Protein AF-A0AAD4NUG2-F1 (afdb_monomer)

Sequence (142 aa):
MATISGDGDPTAPVPPVVNDPNSMPATKEEKPLPKLSASEFRQYNRMAEHMNYFHDNFRATWKVLYGACEAQKRPKDMSIRQFISMGQQFCHHLTVHHTIEEQHIFPVLAKKMPAFKKELELLTQHKQIHKGLDKLEKYLED

pLDDT: mean 83.34, std 21.59, range [33.88, 98.69]

Secondary structure (DSSP, 8-state):
----------PPPPPP----TT--------PPPPPPPHHHHHHHHHHHHHHHHHHHHHHHHHHHHHHHHHTT-PPTT--HHHHHHHHHHHHHHHHHHHHHIIIIIHHHHHTT-GGGTSTHHHHHHHHHHHHHHHHHHHHHH-

Foldseek 3Di:
DDDDDDDDDDDDDDDDDPDPPPDDDDDDPDDDDDDDDPVRCCVVCVVVVVVCVLVVVLVVLVCQLVVCVVVVHHPPPDDPVNSLVSLLVSLVSLVVVVVCCVPPVLVVCVVPPVVSVPVVPVVVVSVVVNVVSVVSNVVSVD

Mean predicted aligned error: 11.72 Å

Solvent-accessible surface area (backbone atoms only — not comparable to full-atom values): 8888 Å² total; per-residue (Å²): 143,84,89,82,87,81,91,79,81,87,77,78,86,79,80,85,80,83,81,71,93,84,77,75,80,82,78,73,82,76,75,81,77,80,82,71,51,77,67,54,43,53,64,70,43,49,61,58,56,55,50,46,54,54,53,52,50,52,54,53,54,49,52,53,56,52,50,21,60,76,65,75,43,68,62,86,99,53,52,72,66,59,52,44,50,51,51,46,50,50,42,53,51,52,50,54,50,52,51,46,38,65,74,57,45,39,67,58,46,26,77,81,36,66,74,45,61,58,42,63,61,65,53,50,50,50,56,54,50,49,61,50,35,58,54,52,46,53,64,66,74,109

Nearest PDB structures (foldseek):
  8xr6-assembly1_q  TM=1.962E-01  e=4.803E+00  Chroomonas placoidea

Organism: NCBI:txid48097

Structure (mmCIF, N/CA/C/O backbone):
data_AF-A0AAD4NUG2-F1
#
_entry.id   AF-A0AAD4NUG2-F1
#
loop_
_atom_site.group_PDB
_atom_site.id
_atom_site.type_symbol
_atom_site.label_atom_id
_atom_site.label_alt_id
_atom_site.label_comp_id
_atom_site.label_asym_id
_atom_site.label_entity_id
_atom_site.label_seq_id
_atom_site.pdbx_PDB_ins_code
_atom_site.Cartn_x
_atom_site.Cartn_y
_atom_site.Cartn_z
_atom_site.occupancy
_atom_site.B_iso_or_equiv
_atom_site.auth_seq_id
_atom_site.auth_comp_id
_atom_site.auth_asym_id
_atom_site.auth_atom_id
_atom_site.pdbx_PDB_model_num
ATOM 1 N N . MET A 1 1 ? 27.093 -2.649 46.048 1.00 43.88 1 MET A N 1
ATOM 2 C CA . MET A 1 1 ? 28.425 -2.656 45.413 1.00 43.88 1 MET A CA 1
ATOM 3 C C . MET A 1 1 ? 28.497 -3.879 44.512 1.00 43.88 1 MET A C 1
ATOM 5 O O . MET A 1 1 ? 28.670 -4.970 45.027 1.00 43.88 1 MET A O 1
ATOM 9 N N . ALA A 1 2 ? 28.223 -3.692 43.220 1.00 37.41 2 ALA A N 1
ATOM 10 C CA . ALA A 1 2 ? 28.589 -4.559 42.093 1.00 37.41 2 ALA A CA 1
ATOM 11 C C . ALA A 1 2 ? 28.021 -3.898 40.825 1.00 37.41 2 ALA A C 1
ATOM 13 O O . ALA A 1 2 ? 26.812 -3.870 40.616 1.00 37.41 2 ALA A O 1
ATOM 14 N N . THR A 1 3 ? 28.898 -3.276 40.046 1.00 35.75 3 THR A N 1
ATOM 15 C CA . THR A 1 3 ? 28.643 -2.733 38.708 1.00 35.75 3 THR A CA 1
ATOM 16 C C . THR A 1 3 ? 28.886 -3.827 37.676 1.00 35.75 3 THR A C 1
ATOM 18 O O . THR A 1 3 ? 29.975 -4.398 37.691 1.00 35.75 3 THR A O 1
ATOM 21 N N . ILE A 1 4 ? 27.951 -4.063 36.753 1.00 37.62 4 ILE A N 1
ATOM 22 C CA . ILE A 1 4 ? 28.230 -4.709 35.461 1.00 37.62 4 ILE A CA 1
ATOM 23 C C . ILE A 1 4 ? 27.419 -3.983 34.381 1.00 37.62 4 ILE A C 1
ATOM 25 O O . ILE A 1 4 ? 26.192 -3.948 34.423 1.00 37.62 4 ILE A O 1
ATOM 29 N N . SER A 1 5 ? 28.159 -3.370 33.461 1.00 35.66 5 SER A N 1
ATOM 30 C CA . SER A 1 5 ? 27.721 -2.798 32.188 1.00 35.66 5 SER A CA 1
ATOM 31 C C . SER A 1 5 ? 27.439 -3.890 31.152 1.00 35.66 5 SER A C 1
ATOM 33 O O . SER A 1 5 ? 28.036 -4.963 31.229 1.00 35.66 5 SER A O 1
ATOM 35 N N . GLY A 1 6 ? 26.660 -3.567 30.115 1.00 33.88 6 GLY A N 1
ATOM 36 C CA . GLY A 1 6 ? 26.756 -4.250 28.821 1.00 33.88 6 GLY A CA 1
ATOM 37 C C . GLY A 1 6 ? 25.442 -4.344 28.054 1.00 33.88 6 GLY A C 1
ATOM 38 O O . GLY A 1 6 ? 24.654 -5.249 28.305 1.00 33.88 6 GLY A O 1
ATOM 39 N N . ASP A 1 7 ? 25.254 -3.427 27.105 1.00 41.25 7 ASP A N 1
ATOM 40 C CA . ASP A 1 7 ? 24.241 -3.476 26.050 1.00 41.25 7 ASP A CA 1
ATOM 41 C C . ASP A 1 7 ? 24.343 -4.769 25.222 1.00 41.25 7 ASP A C 1
ATOM 43 O O . ASP A 1 7 ? 25.435 -5.190 24.834 1.00 41.25 7 ASP A O 1
ATOM 47 N N . GLY A 1 8 ? 23.196 -5.379 24.917 1.00 35.19 8 GLY A N 1
ATOM 48 C CA . GLY A 1 8 ? 23.094 -6.586 24.099 1.00 35.19 8 GLY A CA 1
ATOM 49 C C . GLY A 1 8 ? 21.794 -6.600 23.301 1.00 35.19 8 GLY A C 1
ATOM 50 O O . GLY A 1 8 ? 20.794 -7.157 23.744 1.00 35.19 8 GLY A O 1
ATOM 51 N N . ASP A 1 9 ? 21.822 -5.958 22.136 1.00 37.97 9 ASP A N 1
ATOM 52 C CA . ASP A 1 9 ? 20.796 -6.029 21.090 1.00 37.97 9 ASP A CA 1
ATOM 53 C C . ASP A 1 9 ? 20.836 -7.430 20.427 1.00 37.97 9 ASP A C 1
ATOM 55 O O . ASP A 1 9 ? 21.935 -7.919 20.133 1.00 37.97 9 ASP A O 1
ATOM 59 N N . PRO A 1 10 ? 19.706 -8.135 20.208 1.00 39.72 10 PRO A N 1
ATOM 60 C CA . PRO A 1 10 ? 19.736 -9.494 19.683 1.00 39.72 10 PRO A CA 1
ATOM 61 C C . PRO A 1 10 ? 19.883 -9.480 18.157 1.00 39.72 10 PRO A C 1
ATOM 63 O O . PRO A 1 10 ? 18.931 -9.254 17.409 1.00 39.72 10 PRO A O 1
ATOM 66 N N . THR A 1 11 ? 21.089 -9.774 17.679 1.00 41.09 11 THR A N 1
ATOM 67 C CA . THR A 1 11 ? 21.360 -10.032 16.263 1.00 41.09 11 THR A CA 1
ATOM 68 C C . THR A 1 11 ? 20.823 -11.407 15.852 1.00 41.09 11 THR A C 1
ATOM 70 O O . THR A 1 11 ? 21.137 -12.439 16.443 1.00 41.09 11 THR A O 1
ATOM 73 N N . ALA A 1 12 ? 19.978 -11.420 14.819 1.00 40.81 12 ALA A N 1
ATOM 74 C CA . ALA A 1 12 ? 19.485 -12.633 14.170 1.00 40.81 12 ALA A CA 1
ATOM 75 C C . ALA A 1 12 ? 20.642 -13.443 13.533 1.00 40.81 12 ALA A C 1
ATOM 77 O O . ALA A 1 12 ? 21.644 -12.856 13.116 1.00 40.81 12 ALA A O 1
ATOM 78 N N . PRO A 1 13 ? 20.528 -14.782 13.423 1.00 37.31 13 PRO A N 1
ATOM 79 C CA . PRO A 1 13 ? 21.625 -15.627 12.968 1.00 37.31 13 PRO A CA 1
ATOM 80 C C . PRO A 1 13 ? 21.840 -15.495 11.456 1.00 37.31 13 PRO A C 1
ATOM 82 O O . PRO A 1 13 ? 20.908 -15.612 10.659 1.00 37.31 13 PRO A O 1
ATOM 85 N N . VAL A 1 14 ? 23.096 -15.292 11.063 1.00 42.78 14 VAL A N 1
ATOM 86 C CA . VAL A 1 14 ? 23.543 -15.324 9.665 1.00 42.78 14 VAL A CA 1
ATOM 87 C C . VAL A 1 14 ? 23.645 -16.793 9.216 1.00 42.78 14 VAL A C 1
ATOM 89 O O . VAL A 1 14 ? 24.266 -17.588 9.925 1.00 42.78 14 VAL A O 1
ATOM 92 N N . PRO A 1 15 ? 23.059 -17.199 8.073 1.00 42.88 15 PRO A N 1
ATOM 93 C CA . PRO A 1 15 ? 23.204 -18.563 7.561 1.00 42.88 15 PRO A CA 1
ATOM 94 C C . PRO A 1 15 ? 24.645 -18.838 7.083 1.00 42.88 15 PRO A C 1
ATOM 96 O O . PRO A 1 15 ? 25.335 -17.915 6.641 1.00 42.88 15 PRO A O 1
ATOM 99 N N . PRO A 1 16 ? 25.124 -20.096 7.149 1.00 41.47 16 PRO A N 1
ATOM 100 C CA . PRO A 1 16 ? 26.517 -20.421 6.880 1.00 41.47 16 PRO A CA 1
ATOM 101 C C . PRO A 1 16 ? 26.804 -20.339 5.379 1.00 41.47 16 PRO A C 1
ATOM 103 O O . PRO A 1 16 ? 26.238 -21.082 4.577 1.00 41.47 16 PRO A O 1
ATOM 106 N N . VAL A 1 17 ? 27.717 -19.448 4.998 1.00 46.44 17 VAL A N 1
ATOM 107 C CA . VAL A 1 17 ? 28.286 -19.408 3.649 1.00 46.44 17 VAL A CA 1
ATOM 108 C C . VAL A 1 17 ? 29.369 -20.482 3.570 1.00 46.44 17 VAL A C 1
ATOM 110 O O . VAL A 1 17 ? 30.457 -20.333 4.123 1.00 46.44 17 VAL A O 1
ATOM 113 N N . VAL A 1 18 ? 29.066 -21.586 2.891 1.00 42.97 18 VAL A N 1
ATOM 114 C CA . VAL A 1 18 ? 30.080 -22.530 2.409 1.00 42.97 18 VAL A CA 1
ATOM 115 C C . VAL A 1 18 ? 30.884 -21.840 1.304 1.00 42.97 18 VAL A C 1
ATOM 117 O O . VAL A 1 18 ? 30.415 -21.689 0.180 1.00 42.97 18 VAL A O 1
ATOM 120 N N . ASN A 1 19 ? 32.084 -21.371 1.650 1.00 45.28 19 ASN A N 1
ATOM 121 C CA . ASN A 1 19 ? 33.065 -20.848 0.702 1.00 45.28 19 ASN A CA 1
ATOM 122 C C . ASN A 1 19 ? 33.755 -22.019 -0.009 1.00 45.28 19 ASN A C 1
ATOM 124 O O . ASN A 1 19 ? 34.676 -22.618 0.544 1.00 45.28 19 ASN A O 1
ATOM 128 N N . ASP A 1 20 ? 33.327 -22.326 -1.232 1.00 45.16 20 ASP A N 1
ATOM 129 C CA . ASP A 1 20 ? 34.130 -23.106 -2.173 1.00 45.16 20 ASP A CA 1
ATOM 130 C C . ASP A 1 20 ? 35.067 -22.135 -2.925 1.00 45.16 20 ASP A C 1
ATOM 132 O O . ASP A 1 20 ? 34.585 -21.271 -3.666 1.00 45.16 20 ASP A O 1
ATOM 136 N N . PRO A 1 21 ? 36.396 -22.194 -2.716 1.00 44.38 21 PRO A N 1
ATOM 137 C CA . PRO A 1 21 ? 37.323 -21.173 -3.200 1.00 44.38 21 PRO A CA 1
ATOM 138 C C . PRO A 1 21 ? 37.575 -21.216 -4.716 1.00 44.38 21 PRO A C 1
ATOM 140 O O . PRO A 1 21 ? 38.346 -20.393 -5.205 1.00 44.38 21 PRO A O 1
ATOM 143 N N . ASN A 1 22 ? 36.959 -22.137 -5.472 1.00 48.34 22 ASN A N 1
ATOM 144 C CA . ASN A 1 22 ? 37.312 -22.362 -6.879 1.00 48.34 22 ASN A CA 1
ATOM 145 C C . ASN A 1 22 ? 36.170 -22.182 -7.899 1.00 48.34 22 ASN A C 1
ATOM 147 O O . ASN A 1 22 ? 36.252 -22.691 -9.014 1.00 48.34 22 ASN A O 1
ATOM 151 N N . SER A 1 23 ? 35.113 -21.439 -7.556 1.00 47.47 23 SER A N 1
ATOM 152 C CA . SER A 1 23 ? 34.040 -21.074 -8.500 1.00 47.47 23 SER A CA 1
ATOM 153 C C . SER A 1 23 ? 33.705 -19.581 -8.450 1.00 47.47 23 SER A C 1
ATOM 155 O O . SER A 1 23 ? 32.600 -19.189 -8.087 1.00 47.47 23 SER A O 1
ATOM 157 N N . MET A 1 24 ? 34.650 -18.722 -8.843 1.00 42.25 24 MET A N 1
ATOM 158 C CA . MET A 1 24 ? 34.330 -17.338 -9.209 1.00 42.25 24 MET A CA 1
ATOM 159 C C . MET A 1 24 ? 34.314 -17.212 -10.738 1.00 42.25 24 MET A C 1
ATOM 161 O O . MET A 1 24 ? 35.375 -17.306 -11.359 1.00 42.25 24 MET A O 1
ATOM 165 N N . PRO A 1 25 ? 33.156 -16.989 -11.388 1.00 50.16 25 PRO A N 1
ATOM 166 C CA . PRO A 1 25 ? 33.172 -16.479 -12.750 1.00 50.16 25 PRO A CA 1
ATOM 167 C C . PRO A 1 25 ? 33.830 -15.094 -12.720 1.00 50.16 25 PRO A C 1
ATOM 169 O O . PRO A 1 25 ? 33.488 -14.263 -11.881 1.00 50.16 25 PRO A O 1
ATOM 172 N N . ALA A 1 26 ? 34.792 -14.866 -13.615 1.00 45.41 26 ALA A N 1
ATOM 173 C CA . ALA A 1 26 ? 35.537 -13.617 -13.714 1.00 45.41 26 ALA A CA 1
ATOM 174 C C . ALA A 1 26 ? 34.592 -12.400 -13.708 1.00 45.41 26 ALA A C 1
ATOM 176 O O . ALA A 1 26 ? 33.764 -12.228 -14.609 1.00 45.41 26 ALA A O 1
ATOM 177 N N . THR A 1 27 ? 34.721 -11.557 -12.684 1.00 47.97 27 THR A N 1
ATOM 178 C CA . THR A 1 27 ? 34.051 -10.262 -12.577 1.00 47.97 27 THR A CA 1
ATOM 179 C C . THR A 1 27 ? 34.544 -9.367 -13.708 1.00 47.97 27 THR A C 1
ATOM 181 O O . THR A 1 27 ? 35.669 -8.876 -13.693 1.00 47.97 27 THR A O 1
ATOM 184 N N . LYS A 1 28 ? 33.704 -9.158 -14.726 1.00 60.06 28 LYS A N 1
ATOM 185 C CA . LYS A 1 28 ? 33.907 -8.066 -15.682 1.00 60.06 28 LYS A CA 1
ATOM 186 C C . LYS A 1 28 ? 33.844 -6.759 -14.893 1.00 60.06 28 LYS A C 1
ATOM 188 O O . LYS A 1 28 ? 32.826 -6.495 -14.263 1.00 60.06 28 LYS A O 1
ATOM 193 N N . GLU A 1 29 ? 34.909 -5.963 -14.925 1.00 58.91 29 GLU A N 1
ATOM 194 C CA . GLU A 1 29 ? 34.895 -4.597 -14.397 1.00 58.91 29 GLU A CA 1
ATOM 195 C C . GLU A 1 29 ? 33.772 -3.804 -15.088 1.00 58.91 29 GLU A C 1
ATOM 197 O O . GLU A 1 29 ? 33.841 -3.500 -16.284 1.00 58.91 29 GLU A O 1
ATOM 202 N N . GLU A 1 30 ? 32.695 -3.508 -14.356 1.00 63.47 30 GLU A N 1
ATOM 203 C CA . GLU A 1 30 ? 31.631 -2.635 -14.842 1.00 63.47 30 GLU A CA 1
ATOM 204 C C . GLU A 1 30 ? 32.169 -1.204 -14.908 1.00 63.47 30 GLU A C 1
ATOM 206 O O . GLU A 1 30 ? 32.456 -0.572 -13.892 1.00 63.47 30 GLU A O 1
ATOM 211 N N . LYS A 1 31 ? 32.325 -0.683 -16.131 1.00 74.62 31 LYS A N 1
ATOM 212 C CA . LYS A 1 31 ? 32.656 0.729 -16.346 1.00 74.62 31 LYS A CA 1
ATOM 213 C C . LYS A 1 31 ? 31.603 1.600 -15.646 1.00 74.62 31 LYS A C 1
ATOM 215 O O . LYS A 1 31 ? 30.412 1.320 -15.798 1.00 74.62 31 LYS A O 1
ATOM 220 N N . PRO A 1 32 ? 32.007 2.665 -14.930 1.00 78.06 32 PRO A N 1
ATOM 221 C CA . PRO A 1 32 ? 31.067 3.510 -14.208 1.00 78.06 32 PRO A CA 1
ATOM 222 C C . PRO A 1 32 ? 30.053 4.113 -15.182 1.00 78.06 32 PRO A C 1
ATOM 224 O O . PRO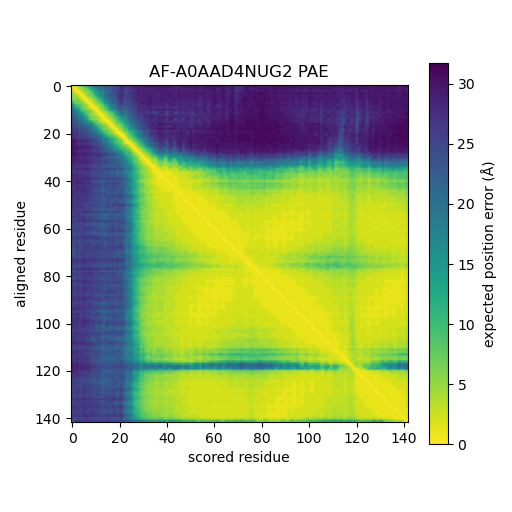 A 1 32 ? 30.422 4.688 -16.209 1.00 78.06 32 PRO A O 1
ATOM 227 N N . LEU A 1 33 ? 28.767 3.959 -14.859 1.00 78.56 33 LEU A N 1
ATOM 228 C CA . LEU A 1 33 ? 27.686 4.534 -15.650 1.00 78.56 33 LEU A CA 1
ATOM 229 C C . LEU A 1 33 ? 27.811 6.069 -15.661 1.00 78.56 33 LEU A C 1
ATOM 231 O O . LEU A 1 33 ? 28.138 6.667 -14.629 1.00 78.56 33 LEU A O 1
ATOM 235 N N . PRO A 1 34 ? 27.553 6.730 -16.804 1.00 85.19 34 PRO A N 1
ATOM 236 C CA . PRO A 1 34 ? 27.547 8.184 -16.867 1.00 85.19 34 PRO A CA 1
ATOM 237 C C . PRO A 1 34 ? 26.504 8.754 -15.897 1.00 85.19 34 PRO A C 1
ATOM 239 O O . PRO A 1 34 ? 25.406 8.217 -15.748 1.00 85.19 34 PRO A O 1
ATOM 242 N N . LYS A 1 35 ? 26.857 9.854 -15.222 1.00 87.62 35 LYS A N 1
ATOM 243 C CA . LYS A 1 35 ? 25.939 10.538 -14.305 1.00 87.62 35 LYS A CA 1
ATOM 244 C C . LYS A 1 35 ? 24.772 11.127 -15.095 1.00 87.62 35 LYS A C 1
ATOM 246 O O . LYS A 1 35 ? 24.990 11.809 -16.092 1.00 87.62 35 LYS A O 1
ATOM 251 N N . LEU A 1 36 ? 23.555 10.899 -14.610 1.00 91.19 36 LEU A N 1
ATOM 252 C CA . LEU A 1 36 ? 22.354 11.518 -15.162 1.00 91.19 36 LEU A CA 1
ATOM 253 C C . LEU A 1 36 ? 22.390 13.032 -14.934 1.00 91.19 36 LEU A C 1
ATOM 255 O O . LEU A 1 36 ? 22.747 13.496 -13.846 1.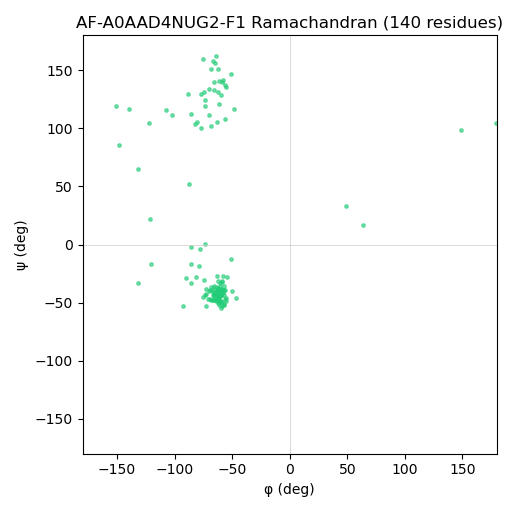00 91.19 36 LEU A O 1
ATOM 259 N N . SER A 1 37 ? 21.966 13.805 -15.931 1.00 94.38 37 SER A N 1
ATOM 260 C CA . SER A 1 37 ? 21.620 15.209 -15.720 1.00 94.38 37 SER A CA 1
ATOM 261 C C . SER A 1 37 ? 20.418 15.330 -14.775 1.00 94.38 37 SER A C 1
ATOM 263 O O . SER A 1 37 ? 19.634 14.396 -14.598 1.00 94.38 37 SER A O 1
ATOM 265 N N . ALA A 1 38 ? 20.206 16.517 -14.202 1.00 92.62 38 ALA A N 1
ATOM 266 C CA . ALA A 1 38 ? 19.048 16.760 -13.341 1.00 92.62 38 ALA A CA 1
ATOM 267 C C . ALA A 1 38 ? 17.704 16.525 -14.064 1.00 92.62 38 ALA A C 1
ATOM 269 O O . ALA A 1 38 ? 16.729 16.118 -13.436 1.00 92.62 38 ALA A O 1
ATOM 270 N N . SER A 1 39 ? 17.640 16.773 -15.378 1.00 93.56 39 SER A N 1
ATOM 271 C CA . SER A 1 39 ? 16.429 16.530 -16.171 1.00 93.56 39 SER A CA 1
ATOM 272 C C . SER A 1 39 ? 16.164 15.039 -16.358 1.00 93.56 39 SER A C 1
ATOM 274 O O . SER A 1 39 ? 15.044 14.583 -16.131 1.00 93.56 39 SER A O 1
ATOM 276 N N . GLU A 1 40 ? 17.196 14.275 -16.720 1.00 92.94 40 GLU A N 1
ATOM 277 C CA . GLU A 1 40 ? 17.086 12.824 -16.894 1.00 92.94 40 GLU A CA 1
ATOM 278 C C . GLU A 1 40 ? 16.765 12.133 -15.573 1.00 92.94 40 GLU A C 1
ATOM 280 O O . GLU A 1 40 ? 15.905 11.256 -15.537 1.00 92.94 40 GLU A O 1
ATOM 285 N N . PHE A 1 41 ? 17.392 12.566 -14.475 1.00 92.75 41 PHE A N 1
ATOM 286 C CA . PHE A 1 41 ? 17.087 12.040 -13.150 1.00 92.75 41 PHE A CA 1
ATOM 287 C C . PHE A 1 41 ? 15.604 12.210 -12.819 1.00 92.75 41 PHE A C 1
ATOM 289 O O . PHE A 1 41 ? 14.947 11.226 -12.503 1.00 92.75 41 PHE A O 1
ATOM 296 N N . ARG A 1 42 ? 15.042 13.419 -12.966 1.00 91.81 42 ARG A N 1
ATOM 297 C CA . ARG A 1 42 ? 13.604 13.646 -12.724 1.00 91.81 42 ARG A CA 1
ATOM 298 C C . ARG A 1 42 ? 12.724 12.763 -13.604 1.00 91.81 42 ARG A C 1
ATOM 300 O O . ARG A 1 42 ? 11.739 12.206 -13.130 1.00 91.81 42 ARG A O 1
ATOM 307 N N . GLN A 1 43 ? 13.080 12.617 -14.878 1.00 92.12 43 GLN A N 1
ATOM 308 C CA . GLN A 1 43 ? 12.309 11.798 -15.807 1.00 92.12 43 GLN A CA 1
ATOM 309 C C . GLN A 1 43 ? 12.302 10.321 -15.399 1.00 92.12 43 GLN A C 1
ATOM 311 O O . GLN A 1 43 ? 11.236 9.706 -15.365 1.00 92.12 43 GLN A O 1
ATOM 316 N N . TYR A 1 44 ? 13.466 9.759 -15.070 1.00 89.25 44 TYR A N 1
ATOM 317 C CA . TYR A 1 44 ? 13.579 8.358 -14.669 1.00 89.25 44 TYR A CA 1
ATOM 318 C C . TYR A 1 44 ? 13.049 8.104 -13.250 1.00 89.25 44 TYR A C 1
ATOM 320 O O . TYR A 1 44 ? 12.497 7.035 -12.994 1.00 89.25 44 TYR A O 1
ATOM 328 N N . ASN A 1 45 ? 13.142 9.087 -12.349 1.00 93.31 45 ASN A N 1
ATOM 329 C CA . ASN A 1 45 ? 12.695 8.965 -10.960 1.00 93.31 45 ASN A CA 1
ATOM 330 C C . A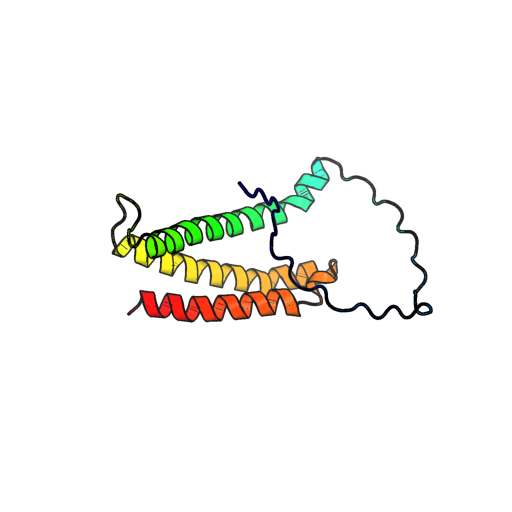SN A 1 45 ? 11.176 9.118 -10.785 1.00 93.31 45 ASN A C 1
ATOM 332 O O . ASN A 1 45 ? 10.629 8.671 -9.780 1.00 93.31 45 ASN A O 1
ATOM 336 N N . ARG A 1 46 ? 10.471 9.697 -11.767 1.00 94.06 46 ARG A N 1
ATOM 337 C CA . ARG A 1 46 ? 9.029 9.988 -11.683 1.00 94.06 46 ARG A CA 1
ATOM 338 C C . ARG A 1 46 ? 8.183 8.791 -11.237 1.00 94.06 46 ARG A C 1
ATOM 340 O O . ARG A 1 46 ? 7.231 8.963 -10.481 1.00 94.06 46 ARG A O 1
ATOM 347 N N . MET A 1 47 ? 8.495 7.582 -11.713 1.00 93.00 47 MET A N 1
ATOM 348 C CA . MET A 1 47 ? 7.730 6.395 -11.319 1.00 93.00 47 MET A CA 1
ATOM 349 C C . MET A 1 47 ? 7.973 6.023 -9.853 1.00 93.00 47 MET A C 1
ATOM 351 O O . MET A 1 47 ? 7.026 5.687 -9.149 1.00 93.00 47 MET A O 1
ATOM 355 N N . ALA A 1 48 ? 9.214 6.131 -9.380 1.00 94.00 48 ALA A N 1
ATOM 356 C CA . ALA A 1 48 ? 9.548 5.862 -7.986 1.00 94.00 48 ALA A CA 1
ATOM 357 C C . ALA A 1 48 ? 8.856 6.858 -7.041 1.00 94.00 48 ALA A C 1
ATOM 359 O O . ALA A 1 48 ? 8.274 6.450 -6.041 1.00 94.00 48 ALA A O 1
ATOM 360 N N . GLU A 1 49 ? 8.834 8.146 -7.394 1.00 96.38 49 GLU A N 1
ATOM 361 C CA . GLU A 1 49 ? 8.114 9.179 -6.630 1.00 96.38 49 GLU A CA 1
ATOM 362 C C . GLU A 1 49 ? 6.612 8.890 -6.549 1.00 96.38 49 GLU A C 1
ATOM 364 O O . GLU A 1 49 ? 6.006 8.999 -5.484 1.00 96.38 49 GLU A O 1
ATOM 369 N N . HIS A 1 50 ? 6.011 8.471 -7.662 1.00 95.94 50 HIS A N 1
ATOM 370 C CA . HIS A 1 50 ? 4.590 8.142 -7.705 1.00 95.94 50 HIS A CA 1
ATOM 371 C C . HIS A 1 50 ? 4.261 6.869 -6.905 1.00 95.94 50 HIS A C 1
ATOM 373 O O . HIS A 1 50 ? 3.257 6.842 -6.199 1.00 95.94 50 HIS A O 1
ATOM 379 N N . MET A 1 51 ? 5.107 5.834 -6.952 1.00 96.81 51 MET A N 1
ATOM 380 C CA . MET A 1 51 ? 4.936 4.652 -6.095 1.00 96.81 51 MET A CA 1
ATOM 381 C C . MET A 1 51 ? 5.064 5.013 -4.611 1.00 96.81 51 MET A C 1
ATOM 383 O O . MET A 1 51 ? 4.227 4.599 -3.809 1.00 96.81 51 MET A O 1
ATOM 387 N N . ASN A 1 52 ? 6.041 5.855 -4.254 1.00 97.69 52 ASN A N 1
ATOM 388 C CA . ASN A 1 52 ? 6.206 6.329 -2.879 1.00 97.69 52 ASN A CA 1
ATOM 389 C C . ASN A 1 52 ? 4.966 7.063 -2.367 1.00 97.69 52 ASN A C 1
ATOM 391 O O . ASN A 1 52 ? 4.570 6.827 -1.232 1.00 97.69 52 ASN A O 1
ATOM 395 N N . TYR A 1 53 ? 4.308 7.875 -3.198 1.00 97.56 53 TYR A N 1
ATOM 396 C CA . TYR A 1 53 ? 3.059 8.536 -2.813 1.00 97.56 53 TYR A CA 1
ATOM 397 C C . TYR A 1 53 ? 1.980 7.539 -2.345 1.00 97.56 53 TYR A C 1
ATOM 399 O O . TYR A 1 53 ? 1.404 7.716 -1.270 1.00 97.56 53 TYR A O 1
ATOM 407 N N . PHE A 1 54 ? 1.736 6.462 -3.103 1.00 98.06 54 PHE A N 1
ATOM 408 C CA . PHE A 1 54 ? 0.777 5.425 -2.701 1.00 98.06 54 PHE A CA 1
ATOM 409 C C . PHE A 1 54 ? 1.246 4.661 -1.463 1.00 98.06 54 PHE A C 1
ATOM 411 O O . PHE A 1 54 ? 0.486 4.491 -0.508 1.00 98.06 54 PHE A O 1
ATOM 418 N N . HIS A 1 55 ? 2.508 4.228 -1.456 1.00 98.19 55 HIS A N 1
ATOM 419 C CA . HIS A 1 55 ? 3.064 3.439 -0.359 1.00 98.19 55 HIS A CA 1
ATOM 420 C C . HIS A 1 55 ? 3.072 4.214 0.965 1.00 98.19 55 HIS A C 1
ATOM 422 O O . HIS A 1 55 ? 2.763 3.644 2.012 1.00 98.19 55 HIS A O 1
ATOM 428 N N . ASP A 1 56 ? 3.368 5.512 0.940 1.00 98.50 56 ASP A N 1
ATOM 429 C CA . ASP A 1 56 ? 3.333 6.365 2.129 1.00 98.50 56 ASP A CA 1
ATOM 430 C C . ASP A 1 56 ? 1.912 6.581 2.638 1.00 98.50 56 ASP A C 1
ATOM 432 O O . ASP A 1 56 ? 1.693 6.546 3.853 1.00 98.50 56 ASP A O 1
ATOM 436 N N . ASN A 1 57 ? 0.932 6.705 1.739 1.00 98.19 57 ASN A N 1
ATOM 437 C CA . ASN A 1 57 ? -0.471 6.729 2.130 1.00 98.19 57 ASN A CA 1
ATOM 438 C C . ASN A 1 57 ? -0.879 5.419 2.829 1.00 98.19 57 ASN A C 1
ATOM 440 O O . ASN A 1 57 ? -1.452 5.467 3.916 1.00 98.19 57 ASN A O 1
ATOM 444 N N . PHE A 1 58 ? -0.506 4.250 2.290 1.00 98.62 58 PHE A N 1
ATOM 445 C CA . PHE A 1 58 ? -0.783 2.964 2.948 1.00 98.62 58 PHE A CA 1
ATOM 446 C C . PHE A 1 58 ? -0.134 2.864 4.330 1.00 98.62 58 PHE A C 1
ATOM 448 O O . PHE A 1 58 ? -0.790 2.455 5.291 1.00 98.62 58 PHE A O 1
ATOM 455 N N . ARG A 1 59 ? 1.128 3.291 4.469 1.00 98.56 59 ARG A N 1
ATOM 456 C CA . ARG A 1 59 ? 1.819 3.325 5.771 1.00 98.56 59 ARG A CA 1
ATOM 457 C C . ARG A 1 59 ? 1.114 4.246 6.760 1.00 98.56 59 ARG A C 1
ATOM 459 O O . ARG A 1 59 ? 0.986 3.890 7.931 1.00 98.56 59 ARG A O 1
ATOM 466 N N . ALA A 1 60 ? 0.679 5.423 6.316 1.00 98.44 60 ALA A N 1
ATOM 467 C CA . ALA A 1 60 ? -0.039 6.370 7.158 1.00 98.44 60 ALA A CA 1
ATOM 468 C C . ALA A 1 60 ? -1.378 5.787 7.627 1.00 98.44 60 ALA A C 1
ATOM 470 O O . ALA A 1 60 ? -1.635 5.764 8.831 1.00 98.44 60 ALA A O 1
ATOM 471 N N . THR A 1 61 ? -2.188 5.238 6.717 1.00 98.50 61 THR A N 1
ATOM 472 C CA . THR A 1 61 ? -3.469 4.605 7.064 1.00 98.50 61 THR A CA 1
ATOM 473 C C . THR A 1 61 ? -3.277 3.419 8.008 1.00 98.50 61 THR A C 1
ATOM 475 O O . THR A 1 61 ? -3.968 3.335 9.024 1.00 98.50 61 THR A O 1
ATOM 478 N N . TRP A 1 62 ? -2.296 2.549 7.745 1.00 98.50 62 TRP A N 1
ATOM 479 C CA . TRP A 1 62 ? -1.989 1.415 8.618 1.00 98.50 62 TRP A CA 1
ATOM 480 C C . TRP A 1 62 ? -1.604 1.857 10.032 1.00 98.50 62 TRP A C 1
ATOM 482 O O . TRP A 1 62 ? -2.107 1.296 11.001 1.00 98.50 62 TRP A O 1
ATOM 492 N N . LYS A 1 63 ? -0.776 2.903 10.176 1.00 98.44 63 LYS A N 1
ATOM 493 C CA . LYS A 1 63 ? -0.424 3.461 11.495 1.00 98.44 63 LYS A CA 1
ATOM 494 C C . LYS A 1 63 ? -1.654 3.925 12.274 1.00 98.44 63 LYS A C 1
ATOM 496 O O . LYS A 1 63 ? -1.707 3.713 13.483 1.00 98.44 63 LYS A O 1
ATOM 501 N N . VAL A 1 64 ? -2.637 4.532 11.603 1.00 98.19 64 VAL A N 1
ATOM 502 C CA . VAL A 1 64 ? -3.886 4.954 12.255 1.00 98.19 64 VAL A CA 1
ATOM 503 C C . VAL A 1 64 ? -4.713 3.740 12.686 1.00 98.19 64 VAL A C 1
ATOM 505 O O . VAL A 1 64 ? -5.146 3.696 13.837 1.00 98.19 64 VAL A O 1
ATOM 508 N N . LEU A 1 65 ? -4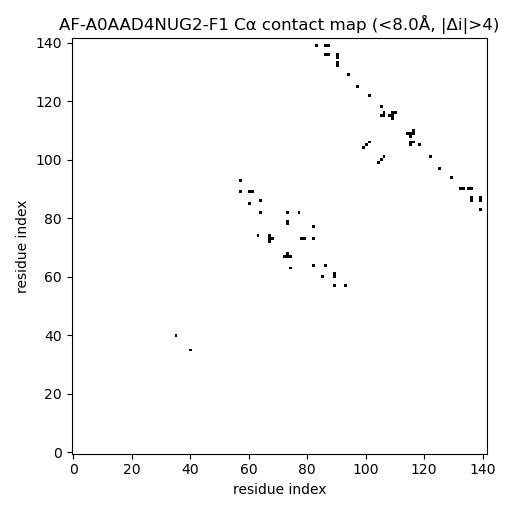.910 2.756 11.799 1.00 98.25 65 LEU A N 1
ATOM 509 C CA . LEU A 1 65 ? -5.663 1.531 12.105 1.00 98.25 65 LEU A CA 1
ATOM 510 C C . LEU A 1 65 ? -5.023 0.762 13.267 1.00 98.25 65 LEU A C 1
ATOM 512 O O . LEU A 1 65 ? -5.672 0.510 14.280 1.00 98.25 65 LEU A O 1
ATOM 516 N N . TYR A 1 66 ? -3.735 0.449 13.139 1.00 98.06 66 TYR A N 1
ATOM 517 C CA . TYR A 1 66 ? -2.979 -0.315 14.125 1.00 98.06 66 TYR A CA 1
ATOM 518 C C . TYR A 1 66 ? -2.903 0.417 15.468 1.00 98.06 66 TYR A C 1
ATOM 520 O O . TYR A 1 66 ? -3.223 -0.159 16.505 1.00 98.06 66 TYR A O 1
ATOM 528 N N . GLY A 1 67 ? -2.555 1.709 15.456 1.00 98.06 67 GLY A N 1
ATOM 529 C CA . GLY A 1 67 ? -2.439 2.508 16.675 1.00 98.06 67 GLY A CA 1
ATOM 530 C C . GLY A 1 67 ? -3.760 2.644 17.435 1.00 98.06 67 GLY A C 1
ATOM 531 O O . GLY A 1 67 ? -3.765 2.599 18.663 1.00 98.06 67 GLY A O 1
ATOM 532 N N . ALA A 1 68 ? -4.887 2.762 16.728 1.00 97.81 68 ALA A N 1
ATOM 533 C CA . ALA A 1 68 ? -6.200 2.816 17.362 1.00 97.81 68 ALA A CA 1
ATOM 534 C C . ALA A 1 68 ? -6.583 1.492 18.043 1.00 97.81 68 ALA A C 1
ATOM 536 O O . ALA A 1 68 ? -7.174 1.511 19.126 1.00 97.81 68 ALA A O 1
ATOM 537 N N . CYS A 1 69 ? -6.237 0.357 17.428 1.00 96.06 69 CYS A N 1
ATOM 538 C CA . CYS A 1 69 ? -6.469 -0.972 17.991 1.00 96.06 69 CYS A CA 1
ATOM 539 C C . CYS A 1 69 ? -5.571 -1.239 19.207 1.00 96.06 69 CYS A C 1
ATOM 541 O O . CYS A 1 69 ? -6.076 -1.646 20.250 1.00 96.06 69 CYS A O 1
ATOM 543 N N . GLU A 1 70 ? -4.274 -0.939 19.121 1.00 97.94 70 GLU A N 1
ATOM 544 C CA . GLU A 1 70 ? -3.337 -1.076 20.249 1.00 97.94 70 GLU A CA 1
ATOM 545 C C . GLU A 1 70 ? -3.747 -0.208 21.444 1.00 97.94 70 GLU A C 1
ATOM 547 O O . GLU A 1 70 ? -3.766 -0.663 22.584 1.00 97.94 70 GLU A O 1
ATOM 552 N N . ALA A 1 71 ? -4.143 1.041 21.188 1.00 97.19 71 ALA A N 1
ATOM 553 C CA . ALA A 1 71 ? -4.580 1.962 22.234 1.00 97.19 71 ALA A CA 1
ATOM 554 C C . ALA A 1 71 ? -6.018 1.709 22.721 1.00 97.19 71 ALA A C 1
ATOM 556 O O . ALA A 1 71 ? -6.489 2.433 23.601 1.00 97.19 71 ALA A O 1
ATOM 557 N N . GLN A 1 72 ? -6.741 0.755 22.116 1.00 96.19 72 GLN A N 1
ATOM 558 C CA . GLN A 1 72 ? -8.177 0.522 22.331 1.00 96.19 72 GLN A CA 1
ATOM 559 C C . GLN A 1 72 ? -9.005 1.819 22.225 1.00 96.19 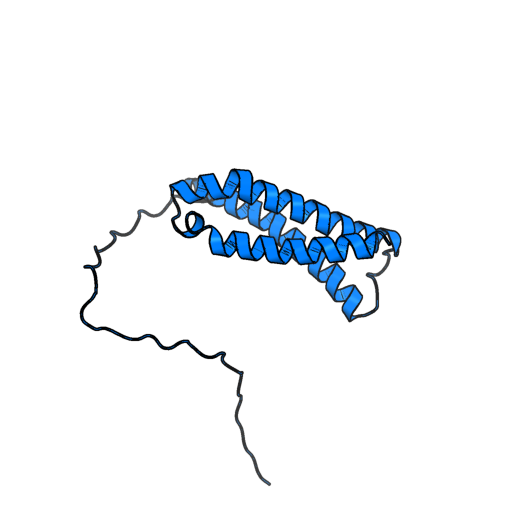72 GLN A C 1
ATOM 561 O O . GLN A 1 72 ? -9.999 2.028 22.927 1.00 96.19 72 GLN A O 1
ATOM 566 N N . LYS A 1 73 ? -8.573 2.736 21.352 1.00 96.81 73 LYS A N 1
ATOM 567 C CA . LYS A 1 73 ? -9.113 4.091 21.248 1.00 96.81 73 LYS A CA 1
ATOM 568 C C . LYS A 1 73 ? -8.976 4.626 19.828 1.00 96.81 73 LYS A C 1
ATOM 570 O O . LYS A 1 73 ? -7.877 4.829 19.325 1.00 96.81 73 LYS A O 1
ATOM 575 N N . ARG A 1 74 ? -10.117 4.935 19.206 1.00 96.38 74 ARG A N 1
ATOM 576 C CA . ARG A 1 74 ? -10.170 5.574 17.883 1.00 96.38 74 ARG A CA 1
ATOM 577 C C . ARG A 1 74 ? -9.582 6.994 17.910 1.00 96.38 74 ARG A C 1
ATOM 579 O O . ARG A 1 74 ? -9.623 7.641 18.964 1.00 96.38 74 ARG A O 1
ATOM 586 N N . PRO A 1 75 ? -9.107 7.512 16.759 1.00 96.38 75 PRO A N 1
ATOM 587 C CA . PRO A 1 75 ? -8.734 8.914 16.622 1.00 96.38 75 PRO A CA 1
ATOM 588 C C . PRO A 1 75 ? -9.840 9.852 17.113 1.00 96.38 75 PRO A C 1
ATOM 590 O O . PRO A 1 75 ? -11.033 9.551 17.002 1.00 96.38 75 PRO A O 1
ATOM 593 N N . LYS A 1 76 ? -9.436 10.999 17.667 1.00 95.12 76 LYS A N 1
ATOM 594 C CA . LYS A 1 76 ? -10.382 12.026 18.107 1.00 95.12 76 LYS A CA 1
ATOM 595 C C . LYS A 1 76 ? -11.239 12.466 16.915 1.00 95.12 76 LYS A C 1
ATOM 597 O O . LYS A 1 76 ? -10.742 12.543 15.797 1.00 95.12 76 LYS A O 1
ATOM 602 N N . ASP A 1 77 ? -12.520 12.714 17.172 1.00 95.12 77 ASP A N 1
ATOM 603 C CA . ASP A 1 77 ? -13.490 13.183 16.176 1.00 95.12 77 ASP A CA 1
ATOM 604 C C . ASP A 1 77 ? -13.750 12.187 15.022 1.00 95.12 77 ASP A C 1
ATOM 606 O O . ASP A 1 77 ? -14.343 12.542 14.006 1.00 95.12 77 ASP A O 1
ATOM 610 N N . MET A 1 78 ? -13.376 10.911 15.199 1.00 97.31 78 MET A N 1
ATOM 611 C CA . MET A 1 78 ? -13.670 9.826 14.261 1.00 97.31 78 MET A CA 1
ATOM 612 C C . MET A 1 78 ? -14.751 8.886 14.813 1.00 97.31 78 MET A C 1
ATOM 614 O O . MET A 1 78 ? -14.572 8.185 15.821 1.00 97.31 78 MET A O 1
ATOM 618 N N . SER A 1 79 ? -15.893 8.839 14.126 1.00 97.56 79 SER A N 1
ATOM 619 C CA . SER A 1 79 ? -16.953 7.874 14.430 1.00 97.56 79 SER A 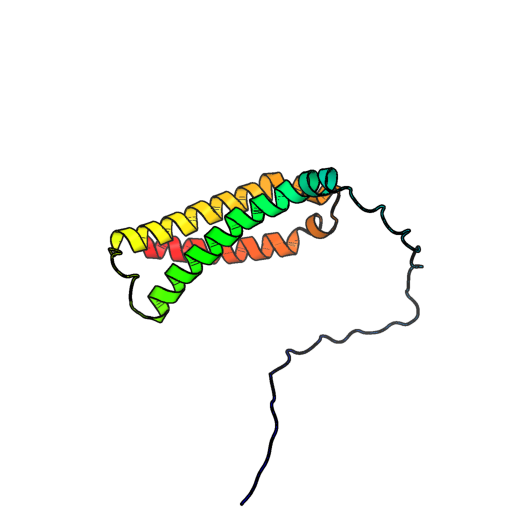CA 1
ATOM 620 C C . SER A 1 79 ? -16.502 6.440 14.139 1.00 97.56 79 SER A C 1
ATOM 622 O O . SER A 1 79 ? -15.604 6.200 13.331 1.00 97.56 79 SER A O 1
ATOM 624 N N . ILE A 1 80 ? -17.158 5.458 14.766 1.00 96.69 80 ILE A N 1
ATOM 625 C CA . ILE A 1 80 ? -16.875 4.043 14.486 1.00 96.69 80 ILE A CA 1
ATOM 626 C C . ILE A 1 80 ? -17.111 3.692 13.011 1.00 96.69 80 ILE A C 1
ATOM 628 O O . ILE A 1 80 ? -16.303 2.985 12.425 1.00 96.69 80 ILE A O 1
ATOM 632 N N . ARG A 1 81 ? -18.154 4.255 12.384 1.00 97.62 81 ARG A N 1
ATOM 633 C CA . ARG A 1 81 ? -18.450 4.025 10.963 1.00 97.62 81 ARG A CA 1
ATOM 634 C C . ARG A 1 81 ? -17.323 4.533 10.068 1.00 97.62 81 ARG A C 1
ATOM 636 O O . ARG A 1 81 ? -16.872 3.801 9.205 1.00 97.62 81 ARG A O 1
ATOM 643 N N . GLN A 1 82 ? -16.826 5.747 10.319 1.00 98.00 82 GLN A N 1
ATOM 644 C CA . GLN A 1 82 ? -15.691 6.300 9.569 1.00 98.00 82 GLN A CA 1
ATOM 645 C C . GLN A 1 82 ? -14.424 5.458 9.744 1.00 98.00 82 GLN A C 1
ATOM 647 O O . GLN A 1 82 ? -13.703 5.241 8.776 1.00 98.00 82 GLN A O 1
ATOM 652 N N . PHE A 1 83 ? -14.164 4.964 10.957 1.00 98.25 83 PHE A N 1
ATOM 653 C CA . PHE A 1 83 ? -13.004 4.114 11.224 1.00 98.25 83 PHE A CA 1
ATOM 654 C C . PHE A 1 83 ? -13.086 2.769 10.486 1.00 98.25 83 PHE A C 1
ATOM 656 O O . PHE A 1 83 ? -12.111 2.360 9.861 1.00 98.25 83 PHE A O 1
ATOM 663 N N . ILE A 1 84 ? -14.258 2.124 10.491 1.00 98.25 84 ILE A N 1
ATOM 664 C CA . ILE A 1 84 ? -14.501 0.883 9.737 1.00 98.25 84 ILE A CA 1
ATOM 665 C C . ILE A 1 84 ? -14.358 1.137 8.232 1.00 98.25 84 ILE A C 1
ATOM 667 O O . ILE A 1 84 ? -13.609 0.428 7.563 1.00 98.25 84 ILE A O 1
ATOM 671 N N . SER A 1 85 ? -14.980 2.199 7.709 1.00 98.25 85 SER A N 1
ATOM 672 C CA . SER A 1 85 ? -14.863 2.558 6.291 1.00 98.25 85 SER A CA 1
ATOM 673 C C . SER A 1 85 ? -13.423 2.855 5.869 1.00 98.25 85 SER A C 1
ATOM 675 O O . SER A 1 85 ? -13.032 2.491 4.764 1.00 98.25 85 SER A O 1
ATOM 677 N N . MET A 1 86 ? -12.604 3.462 6.734 1.00 98.44 86 MET A N 1
ATOM 678 C CA . MET A 1 86 ? -11.176 3.661 6.465 1.00 98.44 86 MET A CA 1
ATOM 679 C C . MET A 1 86 ? -10.431 2.323 6.326 1.00 98.44 86 MET A C 1
ATOM 681 O O . MET A 1 86 ? -9.581 2.188 5.447 1.00 98.44 86 MET A O 1
ATOM 685 N N . GLY A 1 87 ? -10.762 1.327 7.155 1.00 98.44 87 GLY A N 1
ATOM 686 C CA . GLY A 1 87 ? -10.211 -0.028 7.047 1.00 98.44 87 GLY A CA 1
ATOM 687 C C . GLY A 1 87 ? -10.633 -0.747 5.762 1.00 98.44 87 GLY A C 1
ATOM 688 O O . GLY A 1 87 ? -9.793 -1.338 5.087 1.00 98.44 87 GLY A O 1
ATOM 689 N N . G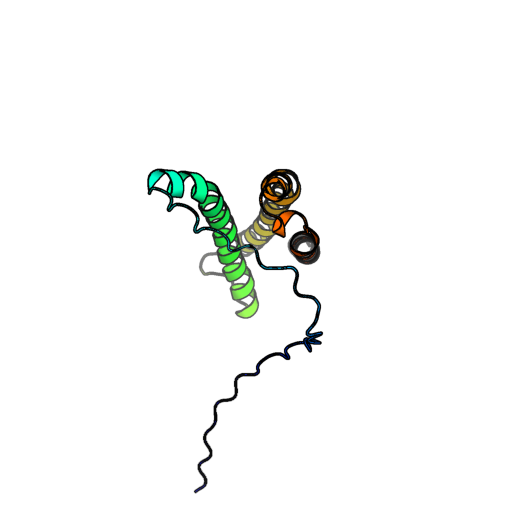LN A 1 88 ? -11.905 -0.631 5.374 1.00 98.56 88 GLN A N 1
ATOM 690 C CA . GLN A 1 88 ? -12.421 -1.188 4.116 1.00 98.56 88 GLN A CA 1
ATOM 691 C C . GLN A 1 88 ? -11.738 -0.543 2.899 1.00 98.56 88 GLN A C 1
ATOM 693 O O . GLN A 1 88 ? -11.240 -1.234 2.012 1.00 98.56 88 GLN A O 1
ATOM 698 N N . GLN A 1 89 ? -11.616 0.789 2.887 1.00 98.38 89 GLN A N 1
ATOM 699 C CA . GLN A 1 89 ? -10.908 1.517 1.826 1.00 98.38 89 GLN A CA 1
ATOM 700 C C . GLN A 1 89 ? -9.428 1.136 1.744 1.00 98.38 89 GLN A C 1
ATOM 702 O O . GLN A 1 89 ? -8.888 1.033 0.644 1.00 98.38 89 GLN A O 1
ATOM 707 N N . PHE A 1 90 ? -8.770 0.911 2.884 1.00 98.69 90 PHE A N 1
ATOM 708 C CA . PHE A 1 90 ? -7.397 0.414 2.914 1.00 98.69 90 PHE A CA 1
ATOM 709 C C . PHE A 1 90 ? -7.275 -0.948 2.218 1.00 98.69 90 PHE A C 1
ATOM 711 O O . PHE A 1 90 ? -6.418 -1.096 1.346 1.00 98.69 90 PHE A O 1
ATOM 718 N N . CYS A 1 91 ? -8.152 -1.906 2.544 1.00 98.69 91 CYS A N 1
ATOM 719 C CA . CYS A 1 91 ? -8.154 -3.238 1.927 1.00 98.69 91 CYS A CA 1
ATOM 720 C C . CYS A 1 91 ? -8.391 -3.157 0.414 1.00 98.69 91 CYS A C 1
ATOM 722 O O . CYS A 1 91 ? -7.609 -3.706 -0.369 1.00 98.69 91 CYS A O 1
ATOM 724 N N . HIS A 1 92 ? -9.407 -2.397 0.002 1.00 98.25 92 HIS A N 1
ATOM 725 C CA . HIS A 1 92 ? -9.748 -2.216 -1.405 1.00 98.25 92 HIS A CA 1
ATOM 726 C C . HIS A 1 92 ? -8.609 -1.563 -2.205 1.00 98.25 92 HIS A C 1
ATOM 728 O O . HIS A 1 92 ? -8.170 -2.099 -3.224 1.00 98.25 92 HIS A O 1
ATOM 734 N N . HIS A 1 93 ? -8.087 -0.421 -1.742 1.00 98.25 93 HIS A N 1
ATOM 735 C CA . HIS A 1 93 ? -7.051 0.313 -2.472 1.00 98.25 93 HIS A CA 1
ATOM 736 C C . HIS A 1 93 ? -5.728 -0.443 -2.531 1.00 98.25 93 HIS A C 1
ATOM 738 O O . HIS A 1 93 ? -5.084 -0.435 -3.580 1.00 98.25 93 HIS A O 1
ATOM 744 N N . LEU A 1 94 ? -5.325 -1.109 -1.444 1.00 98.50 94 LEU A N 1
ATOM 745 C CA . LEU A 1 94 ? -4.100 -1.905 -1.450 1.00 98.50 94 LEU A CA 1
ATOM 746 C C . LEU A 1 94 ? -4.230 -3.096 -2.407 1.00 98.50 94 LEU A C 1
ATOM 748 O O . LEU A 1 94 ? -3.287 -3.414 -3.128 1.00 98.50 94 LEU A O 1
ATOM 752 N N . THR A 1 95 ? -5.426 -3.684 -2.492 1.00 98.38 95 THR A N 1
ATOM 753 C CA . THR A 1 95 ? -5.705 -4.771 -3.432 1.00 98.38 95 THR A CA 1
ATOM 754 C C . THR A 1 95 ? -5.607 -4.326 -4.887 1.00 98.38 95 THR A C 1
ATOM 756 O O . THR A 1 95 ? -4.935 -4.977 -5.691 1.00 98.38 95 THR A O 1
ATOM 759 N N . VAL A 1 96 ? -6.230 -3.197 -5.235 1.00 98.25 96 VAL A N 1
ATOM 760 C CA . VAL A 1 96 ? -6.144 -2.625 -6.588 1.00 98.25 96 VAL A CA 1
ATOM 761 C C . VAL A 1 96 ? -4.700 -2.256 -6.935 1.00 98.25 96 VAL A C 1
ATOM 763 O O . VAL A 1 96 ? -4.234 -2.562 -8.032 1.00 98.25 96 VAL A O 1
ATOM 766 N N . HIS A 1 97 ? -3.979 -1.642 -5.995 1.00 98.50 97 HIS A N 1
ATOM 767 C CA . HIS A 1 97 ? -2.586 -1.233 -6.163 1.00 98.50 97 HIS A CA 1
ATOM 768 C C . HIS A 1 97 ? -1.673 -2.421 -6.496 1.00 98.50 97 HIS A C 1
ATOM 770 O O . HIS A 1 97 ? -1.017 -2.403 -7.539 1.00 98.50 97 HIS A O 1
ATOM 776 N N . HIS A 1 98 ? -1.704 -3.489 -5.691 1.00 97.88 98 HIS A N 1
ATOM 777 C CA . HIS A 1 98 ? -0.920 -4.697 -5.972 1.00 97.88 98 HIS A CA 1
ATOM 778 C C . HIS A 1 98 ? -1.336 -5.365 -7.286 1.00 97.88 98 HIS A C 1
ATOM 780 O O . HIS A 1 98 ? -0.479 -5.795 -8.054 1.00 97.88 98 HIS A O 1
ATOM 786 N N . THR A 1 99 ? -2.636 -5.398 -7.600 1.00 97.12 99 THR A N 1
ATOM 787 C CA . THR A 1 99 ? -3.120 -5.975 -8.866 1.00 97.12 99 THR A CA 1
ATOM 788 C C . THR A 1 99 ? -2.515 -5.253 -10.073 1.00 97.12 99 THR A C 1
ATOM 790 O O . THR A 1 99 ? -2.068 -5.898 -11.021 1.00 97.12 99 THR A O 1
ATOM 793 N N . ILE A 1 100 ? -2.449 -3.919 -10.039 1.00 97.56 100 ILE A N 1
ATOM 794 C CA . ILE A 1 100 ? -1.835 -3.122 -11.111 1.00 97.56 100 ILE A CA 1
ATOM 795 C C . ILE A 1 100 ? -0.326 -3.369 -11.181 1.00 97.56 100 ILE A C 1
ATOM 797 O O . ILE A 1 100 ? 0.220 -3.523 -12.279 1.00 97.56 100 ILE A O 1
ATOM 801 N N . GLU A 1 101 ? 0.356 -3.407 -10.035 1.00 96.12 101 GLU A N 1
ATOM 802 C CA . GLU A 1 101 ? 1.789 -3.690 -9.983 1.00 96.12 101 GLU A CA 1
ATOM 803 C C . GLU A 1 101 ? 2.113 -5.034 -10.644 1.00 96.12 101 GLU A C 1
ATOM 805 O O . GLU A 1 101 ? 2.928 -5.078 -11.569 1.00 96.12 101 GLU A O 1
ATOM 810 N N . GLU A 1 102 ? 1.415 -6.095 -10.243 1.00 94.62 102 GLU A N 1
ATOM 811 C CA . GLU A 1 102 ? 1.620 -7.454 -10.747 1.00 94.62 102 GLU A CA 1
ATOM 812 C C . GLU A 1 102 ? 1.272 -7.594 -12.232 1.00 94.62 102 GLU A C 1
ATOM 814 O O . GLU A 1 102 ? 2.028 -8.195 -12.994 1.00 94.62 102 GLU A O 1
ATOM 819 N N . GLN A 1 103 ? 0.148 -7.023 -12.673 1.00 95.12 103 GLN A N 1
ATOM 820 C CA . GLN A 1 103 ? -0.333 -7.215 -14.045 1.00 95.12 103 GLN A CA 1
ATOM 821 C C . GLN A 1 103 ? 0.358 -6.310 -15.068 1.00 95.12 103 GLN A C 1
ATOM 823 O O . GLN A 1 103 ? 0.427 -6.658 -16.253 1.00 95.12 103 GLN A O 1
ATOM 828 N N . HIS A 1 104 ? 0.844 -5.136 -14.655 1.00 94.88 104 HIS A N 1
ATOM 829 C CA . HIS A 1 104 ? 1.243 -4.094 -15.603 1.00 94.88 104 HIS A CA 1
ATOM 830 C C . HIS A 1 104 ? 2.618 -3.483 -15.340 1.00 94.88 104 HIS A C 1
ATOM 832 O O . HIS A 1 104 ? 3.303 -3.129 -16.302 1.00 94.88 104 HIS A O 1
ATOM 838 N N . ILE A 1 105 ? 3.056 -3.362 -14.084 1.00 93.81 105 ILE A N 1
ATOM 839 C CA . ILE A 1 105 ? 4.315 -2.673 -13.759 1.00 93.81 105 ILE A CA 1
ATOM 840 C C . ILE A 1 105 ? 5.485 -3.655 -13.691 1.00 93.81 105 ILE A C 1
ATOM 842 O O . ILE A 1 105 ? 6.481 -3.470 -14.400 1.00 93.81 105 ILE A O 1
ATOM 846 N N . PHE A 1 106 ? 5.368 -4.722 -12.900 1.00 93.62 106 PHE A N 1
ATOM 847 C CA . PHE A 1 106 ? 6.425 -5.720 -12.725 1.00 93.62 106 PHE A CA 1
ATOM 848 C C . PHE A 1 106 ? 6.862 -6.355 -14.052 1.00 93.62 106 PHE A C 1
ATOM 850 O O . PHE A 1 106 ? 8.070 -6.342 -14.311 1.00 93.62 106 PHE A O 1
ATOM 857 N N . PRO A 1 107 ? 5.957 -6.744 -14.979 1.00 92.25 107 PRO A N 1
ATOM 858 C CA . PRO A 1 107 ? 6.370 -7.308 -16.266 1.00 92.25 107 PRO A CA 1
ATOM 859 C C . PRO A 1 107 ? 7.192 -6.335 -17.123 1.00 92.25 107 PRO A C 1
ATOM 861 O O . PRO A 1 107 ? 8.058 -6.740 -17.904 1.00 92.25 107 PRO A O 1
ATOM 864 N N . VAL A 1 108 ? 6.936 -5.028 -17.003 1.00 93.00 108 VAL A N 1
ATOM 865 C CA . VAL A 1 108 ? 7.695 -4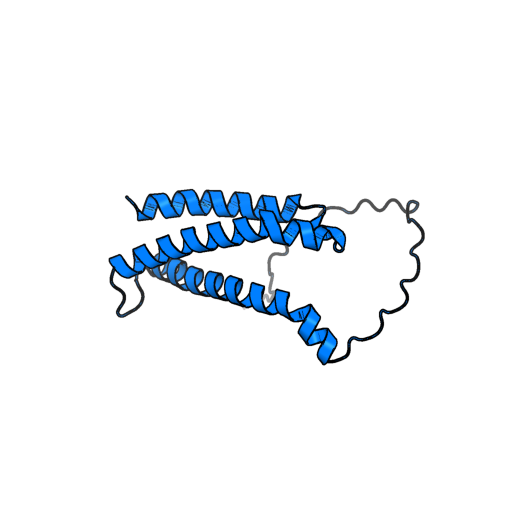.000 -17.726 1.00 93.00 108 VAL A CA 1
ATOM 866 C C . VAL A 1 108 ? 9.072 -3.811 -17.096 1.00 93.00 108 VAL A C 1
ATOM 868 O O . VAL A 1 108 ? 10.070 -3.789 -17.824 1.00 93.00 108 VAL A O 1
ATOM 871 N N . LEU A 1 109 ? 9.149 -3.726 -15.765 1.00 91.69 109 LEU A N 1
ATOM 872 C CA . LEU A 1 109 ? 10.416 -3.601 -15.038 1.00 91.69 109 LEU A CA 1
ATOM 873 C C . LEU A 1 109 ? 11.308 -4.833 -15.241 1.00 91.69 109 LEU A C 1
ATOM 875 O O . LEU A 1 109 ? 12.509 -4.687 -15.487 1.00 91.69 109 LEU A O 1
ATOM 879 N N . ALA A 1 110 ? 10.720 -6.031 -15.271 1.00 91.50 110 ALA A N 1
ATOM 880 C CA . ALA A 1 110 ? 11.408 -7.299 -15.502 1.00 91.50 110 ALA A CA 1
ATOM 881 C C . ALA A 1 110 ? 12.228 -7.313 -16.802 1.00 91.50 110 ALA A C 1
ATOM 883 O O . ALA A 1 110 ? 13.265 -7.973 -16.874 1.00 91.50 110 ALA A O 1
ATOM 884 N N . LYS A 1 111 ? 11.841 -6.537 -17.826 1.00 91.88 111 LYS A N 1
ATOM 885 C CA . LYS A 1 111 ? 12.600 -6.442 -19.088 1.00 91.88 111 LYS A CA 1
ATOM 886 C C . LYS A 1 111 ? 14.022 -5.917 -18.882 1.00 91.88 111 LYS A C 1
ATOM 888 O O . LYS A 1 111 ? 14.923 -6.325 -19.613 1.00 91.88 111 LYS A O 1
ATOM 893 N N . LYS A 1 112 ? 14.227 -5.029 -17.904 1.00 88.69 112 LYS A N 1
ATOM 894 C CA . LYS A 1 112 ? 15.507 -4.338 -17.665 1.00 88.69 112 LYS A CA 1
ATOM 895 C C . LYS A 1 112 ? 16.101 -4.584 -16.277 1.00 88.69 112 LYS A C 1
ATOM 897 O O . LYS A 1 112 ? 17.289 -4.352 -16.093 1.00 88.69 112 LYS A O 1
ATOM 902 N N . MET A 1 113 ? 15.313 -5.075 -15.323 1.00 86.94 113 MET A N 1
ATOM 903 C CA . MET A 1 113 ? 15.722 -5.260 -13.931 1.00 86.94 113 MET A CA 1
ATOM 904 C C . MET A 1 113 ? 15.550 -6.732 -13.522 1.00 86.94 113 MET A C 1
ATOM 906 O O . MET A 1 113 ? 14.426 -7.167 -13.278 1.00 86.94 113 MET A O 1
ATOM 910 N N . PRO A 1 114 ? 16.639 -7.522 -13.421 1.00 82.75 114 PRO A N 1
ATOM 911 C CA . PRO A 1 114 ? 16.566 -8.950 -13.092 1.00 82.75 114 PRO A CA 1
ATOM 912 C C . PRO A 1 114 ? 15.878 -9.271 -11.760 1.00 82.75 114 PRO A C 1
ATOM 914 O O . PRO A 1 114 ? 15.299 -10.348 -11.633 1.00 82.75 114 PRO A O 1
ATOM 917 N N . ALA A 1 115 ? 15.898 -8.344 -10.796 1.00 81.00 115 ALA A N 1
ATOM 918 C CA . ALA A 1 115 ? 15.167 -8.470 -9.533 1.00 81.00 115 ALA A CA 1
ATOM 919 C C . ALA A 1 115 ? 13.657 -8.679 -9.754 1.00 81.00 115 ALA A C 1
ATOM 921 O O . ALA A 1 115 ? 13.045 -9.491 -9.074 1.00 81.00 115 ALA A O 1
ATOM 922 N N . PHE A 1 116 ? 13.090 -8.040 -10.781 1.00 84.31 116 PHE A N 1
ATOM 923 C CA . PHE A 1 116 ? 11.696 -8.213 -11.188 1.00 84.31 116 PHE A CA 1
ATOM 924 C C . PHE A 1 116 ? 11.488 -9.400 -12.136 1.00 84.31 116 PHE A C 1
ATOM 926 O O . PHE A 1 116 ? 10.365 -9.654 -12.515 1.00 84.31 116 PHE A O 1
ATOM 933 N N . LYS A 1 117 ? 12.530 -10.138 -12.550 1.00 77.81 117 LYS A N 1
ATOM 934 C CA . LYS A 1 117 ? 12.357 -11.411 -13.288 1.00 77.81 117 LYS A CA 1
ATOM 935 C C . LYS A 1 117 ? 12.168 -12.587 -12.340 1.00 77.81 117 LYS A C 1
ATOM 937 O O . LYS A 1 117 ? 11.482 -13.549 -12.663 1.00 77.81 117 LYS A O 1
ATOM 942 N N . LYS A 1 118 ? 12.818 -12.524 -11.175 1.00 67.88 118 LYS A N 1
ATOM 943 C CA . LYS A 1 118 ? 12.651 -13.488 -10.084 1.00 67.88 118 LYS A CA 1
ATOM 944 C C . LYS A 1 118 ? 11.482 -13.049 -9.200 1.00 67.88 118 LYS A C 1
ATOM 946 O O . LYS A 1 118 ? 11.636 -12.946 -7.989 1.00 67.88 118 LYS A O 1
ATOM 951 N N . GLU A 1 119 ? 10.330 -12.803 -9.829 1.00 64.38 119 GLU A N 1
ATOM 952 C CA . GLU A 1 119 ? 9.089 -12.259 -9.244 1.00 64.38 119 GLU A CA 1
ATOM 953 C C . GLU A 1 119 ? 8.607 -12.997 -7.982 1.00 64.38 119 GLU A C 1
ATOM 955 O O . GLU A 1 119 ? 7.767 -12.489 -7.250 1.00 64.38 119 GLU A O 1
ATOM 960 N N . LEU A 1 120 ? 9.167 -14.171 -7.683 1.00 68.94 120 LEU A N 1
ATOM 961 C CA . LEU A 1 120 ? 8.864 -14.988 -6.516 1.00 68.94 120 LEU A CA 1
ATOM 962 C C . LEU A 1 120 ? 8.812 -14.207 -5.204 1.00 68.94 120 LEU A C 1
ATOM 964 O O . LEU A 1 120 ? 7.879 -14.434 -4.445 1.00 68.94 120 LEU A O 1
ATOM 968 N N . GLU A 1 121 ? 9.762 -13.319 -4.905 1.00 85.25 121 GLU A N 1
ATOM 969 C CA . GLU A 1 121 ? 9.786 -12.694 -3.576 1.00 85.25 121 GLU A CA 1
ATOM 970 C C . GLU A 1 121 ? 8.664 -11.662 -3.394 1.00 85.25 121 GLU A C 1
ATOM 972 O O . GLU A 1 121 ? 7.869 -11.796 -2.464 1.00 85.25 121 GLU A O 1
ATOM 977 N N . LEU A 1 122 ? 8.536 -10.694 -4.310 1.00 88.44 122 LEU A N 1
ATOM 978 C CA . LEU A 1 122 ? 7.487 -9.666 -4.251 1.00 88.44 122 LEU A CA 1
ATOM 979 C C . LEU A 1 122 ? 6.086 -10.283 -4.349 1.00 88.44 122 LEU A C 1
ATOM 981 O O . LEU A 1 122 ? 5.225 -9.978 -3.528 1.00 88.44 122 LEU A O 1
ATOM 985 N N . LEU A 1 123 ? 5.879 -11.232 -5.269 1.00 91.00 123 LEU A N 1
ATOM 986 C CA . LEU A 1 123 ? 4.603 -11.945 -5.389 1.00 91.00 123 LEU A CA 1
ATOM 987 C C . LEU A 1 123 ? 4.287 -12.773 -4.139 1.00 91.00 123 LEU A C 1
ATOM 989 O O . LEU A 1 123 ? 3.132 -12.870 -3.721 1.00 91.00 123 LEU A O 1
ATOM 993 N N . THR A 1 124 ? 5.301 -13.369 -3.503 1.00 91.69 124 THR A N 1
ATOM 994 C CA . THR A 1 124 ? 5.100 -14.089 -2.237 1.00 91.69 124 THR A CA 1
ATOM 995 C C . THR A 1 124 ? 4.693 -13.130 -1.125 1.00 91.69 124 THR A C 1
ATOM 997 O O . THR A 1 124 ? 3.786 -13.460 -0.357 1.00 91.69 124 THR A O 1
ATOM 1000 N N . GLN A 1 125 ? 5.311 -11.949 -1.048 1.00 93.25 125 GLN A N 1
ATOM 1001 C CA . GLN A 1 125 ? 4.928 -10.916 -0.085 1.00 93.25 125 GLN A CA 1
ATOM 1002 C C . GLN A 1 125 ? 3.487 -10.452 -0.322 1.00 93.25 125 GLN A C 1
ATOM 1004 O O . GLN A 1 125 ? 2.681 -10.515 0.607 1.00 93.25 125 GLN A O 1
ATOM 1009 N N . HIS A 1 126 ? 3.126 -10.097 -1.559 1.00 96.00 126 HIS A N 1
ATOM 1010 C CA . HIS A 1 126 ? 1.761 -9.703 -1.914 1.00 96.00 126 HIS A CA 1
ATOM 1011 C C . HIS A 1 126 ? 0.756 -10.791 -1.537 1.00 96.00 126 HIS A C 1
ATOM 1013 O O . HIS A 1 126 ? -0.217 -10.518 -0.837 1.00 96.00 126 HIS A O 1
ATOM 1019 N N . LYS A 1 127 ? 1.032 -12.056 -1.875 1.00 95.81 127 LYS A N 1
ATOM 1020 C CA . LYS A 1 127 ? 0.168 -13.187 -1.511 1.00 95.81 127 LYS A CA 1
ATOM 1021 C C . LYS A 1 127 ? -0.060 -13.302 -0.002 1.00 95.81 127 LYS A C 1
ATOM 1023 O O . LYS A 1 127 ? -1.158 -13.662 0.418 1.00 95.81 127 LYS A O 1
ATOM 1028 N N . GLN A 1 128 ? 0.956 -13.051 0.825 1.00 97.25 128 GLN A N 1
ATOM 1029 C CA . GLN A 1 128 ? 0.779 -13.065 2.282 1.00 97.25 128 GLN A CA 1
ATOM 1030 C C . GLN A 1 128 ? -0.003 -11.848 2.775 1.00 97.25 128 GLN A C 1
ATOM 1032 O O . GLN A 1 128 ? -0.851 -12.002 3.653 1.00 97.25 128 GLN A O 1
ATOM 1037 N N . ILE A 1 129 ? 0.231 -10.674 2.187 1.00 97.88 129 ILE A N 1
ATOM 1038 C CA . ILE A 1 129 ? -0.526 -9.461 2.503 1.00 97.88 129 ILE A CA 1
ATOM 1039 C C . ILE A 1 129 ? -2.008 -9.668 2.172 1.00 97.88 129 ILE A C 1
ATOM 1041 O O . ILE A 1 129 ? -2.838 -9.479 3.054 1.00 97.88 129 ILE A O 1
ATOM 1045 N N . HIS A 1 130 ? -2.345 -10.153 0.974 1.00 98.31 130 HIS A N 1
ATOM 1046 C CA . HIS A 1 130 ? -3.731 -10.400 0.561 1.00 98.31 130 HIS A CA 1
ATOM 1047 C C . HIS A 1 130 ? -4.461 -11.386 1.476 1.00 98.31 130 HIS A C 1
ATOM 1049 O O . HIS A 1 130 ? -5.572 -11.100 1.893 1.00 98.31 130 HIS A O 1
ATOM 1055 N N . LYS A 1 131 ? -3.812 -12.467 1.930 1.00 98.38 131 LYS A N 1
ATOM 1056 C CA . LYS A 1 131 ? -4.412 -13.353 2.952 1.00 98.38 131 LYS A CA 1
ATOM 1057 C C . LYS A 1 131 ? -4.759 -12.626 4.254 1.00 98.38 131 LYS A C 1
ATOM 1059 O O . LYS A 1 131 ? -5.658 -13.056 4.975 1.00 98.38 131 LYS A O 1
ATOM 1064 N N . GLY A 1 132 ? -3.980 -11.609 4.621 1.00 98.00 132 GLY A N 1
ATOM 1065 C CA . GLY A 1 132 ? -4.265 -10.746 5.763 1.00 98.00 132 GLY A CA 1
ATOM 1066 C C . GLY A 1 132 ? -5.418 -9.787 5.476 1.00 98.00 132 GLY A C 1
ATOM 1067 O O . GLY A 1 132 ? -6.305 -9.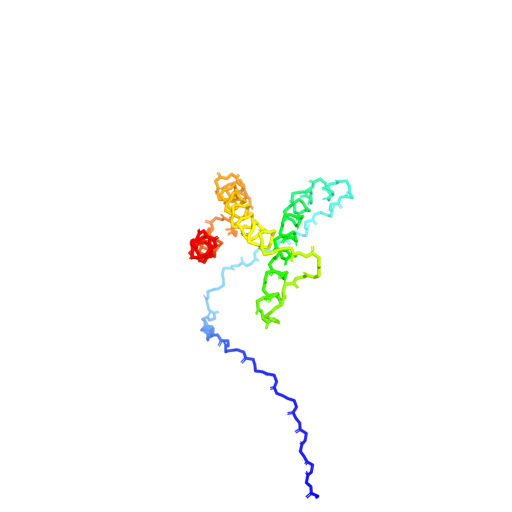652 6.317 1.00 98.00 132 GLY A O 1
ATOM 1068 N N . LEU A 1 133 ? -5.432 -9.181 4.285 1.00 98.31 133 LEU A N 1
ATOM 1069 C CA . LEU A 1 133 ? -6.502 -8.287 3.839 1.00 98.31 133 LEU A CA 1
ATOM 1070 C C . LEU A 1 133 ? -7.847 -9.009 3.763 1.00 98.31 133 LEU A C 1
ATOM 1072 O O . LEU A 1 133 ? -8.799 -8.499 4.333 1.00 98.31 133 LEU A O 1
ATOM 1076 N N . ASP A 1 134 ? -7.908 -10.223 3.208 1.00 98.25 134 ASP A N 1
ATOM 1077 C CA . ASP A 1 134 ? -9.142 -11.020 3.124 1.00 98.25 134 ASP A CA 1
ATOM 1078 C C . ASP A 1 134 ? -9.773 -11.246 4.509 1.00 98.25 134 ASP A C 1
ATOM 1080 O O . ASP A 1 134 ? -10.990 -11.209 4.688 1.00 98.25 134 ASP A O 1
ATOM 1084 N N . LYS A 1 135 ? -8.934 -11.487 5.526 1.00 98.31 135 LYS A N 1
ATOM 1085 C CA . LYS A 1 135 ? -9.392 -11.674 6.910 1.00 98.31 135 LYS A CA 1
ATOM 1086 C C . LYS A 1 135 ? -9.856 -10.364 7.537 1.00 98.31 135 LYS A C 1
ATOM 1088 O O . LYS A 1 135 ? -10.846 -10.366 8.263 1.00 98.31 135 LYS A O 1
ATOM 1093 N N . LEU A 1 136 ? -9.115 -9.282 7.303 1.00 98.06 136 LEU A N 1
ATOM 1094 C CA . LEU A 1 136 ? -9.435 -7.963 7.838 1.00 98.06 136 LEU A CA 1
ATOM 1095 C C . LEU A 1 136 ? -10.724 -7.419 7.222 1.00 98.06 136 LEU A C 1
ATOM 1097 O O . LEU A 1 136 ? -11.586 -6.958 7.956 1.00 98.06 136 LEU A O 1
ATOM 1101 N N . GLU A 1 137 ? -10.861 -7.492 5.902 1.00 97.81 137 GLU A N 1
ATOM 1102 C CA . GLU A 1 137 ? -12.034 -7.022 5.168 1.00 97.81 137 GLU A CA 1
ATOM 1103 C C . GLU A 1 137 ? -13.290 -7.746 5.646 1.00 97.81 137 GLU A C 1
ATOM 1105 O O . GLU A 1 137 ? -14.228 -7.089 6.091 1.00 97.81 137 GLU A O 1
ATOM 1110 N N . LYS A 1 138 ? -13.247 -9.082 5.723 1.00 98.06 138 LYS A N 1
ATOM 1111 C CA . LYS A 1 138 ? -14.346 -9.874 6.284 1.00 98.06 138 LYS A CA 1
ATOM 1112 C C . LYS A 1 138 ? -14.717 -9.448 7.710 1.00 98.06 138 LYS A C 1
ATOM 1114 O O . LYS A 1 138 ? -15.887 -9.271 8.013 1.00 98.06 138 LYS A O 1
ATOM 1119 N N . TYR A 1 139 ? -13.726 -9.250 8.580 1.00 97.81 139 TYR A N 1
ATOM 1120 C CA . TYR A 1 139 ? -13.967 -8.810 9.960 1.00 97.81 139 TYR A CA 1
ATOM 1121 C C . TYR A 1 139 ? -14.619 -7.419 10.052 1.00 97.81 139 TYR A C 1
ATOM 1123 O O . TYR A 1 139 ? -15.280 -7.119 11.040 1.00 97.81 139 TYR A O 1
ATOM 1131 N N . LEU A 1 140 ? -14.405 -6.551 9.063 1.00 97.38 140 LEU A N 1
ATOM 1132 C CA . LEU A 1 140 ? -14.977 -5.203 9.028 1.00 97.38 140 LEU A CA 1
ATOM 1133 C C . LEU A 1 140 ? -16.393 -5.160 8.433 1.00 97.38 140 LEU A C 1
ATOM 1135 O O . LEU A 1 140 ? -17.067 -4.137 8.572 1.00 97.38 140 LEU A O 1
ATOM 1139 N N . GLU A 1 141 ? -16.809 -6.212 7.730 1.00 94.94 141 GLU A N 1
ATOM 1140 C CA . GLU A 1 141 ? -18.145 -6.352 7.136 1.00 94.94 141 GLU A CA 1
ATOM 1141 C C . GLU A 1 141 ? -19.158 -7.019 8.077 1.00 94.94 141 GLU A C 1
ATOM 1143 O O . GLU A 1 141 ? -20.352 -6.724 7.969 1.00 94.94 141 GLU A O 1
ATOM 1148 N N . ASP A 1 142 ? -18.678 -7.879 8.981 1.00 89.56 142 ASP A N 1
ATOM 1149 C CA . ASP A 1 142 ? -19.462 -8.581 10.009 1.00 89.56 142 ASP A CA 1
ATOM 1150 C C . ASP A 1 142 ? -19.878 -7.652 11.179 1.00 89.56 142 ASP A C 1
ATOM 1152 O O . ASP A 1 142 ? -21.036 -7.778 11.651 1.00 89.56 142 ASP A O 1
#

Radius of gyration: 22.75 Å; Cα contacts (8 Å, |Δi|>4): 41; chains: 1; bounding box: 57×40×64 Å

InterPro domains:
  IPR012312 Hemerythrin-like [PF01814] (49-141)
  IPR053206 Dimeric xanthone biosynthesis cluster protein [PTHR38048] (26-141)